Protein AF-A0A7V0P062-F1 (afdb_monomer_lite)

Radius of gyration: 13.39 Å; chains: 1; bounding box: 27×16×40 Å

Secondary structure (DSSP, 8-state):
-HHHHHHHHHHHHHHHHHHHH-HHHHHHHH-GGGTS-HHHHHHHHHHHHHHHHHHHHHHHTT-

pLDDT: mean 85.43, std 7.65, range [50.78, 93.75]

Sequence (63 aa):
MFIILVIIGMVALLGGIIISFRPDILDKYLNLSAYLSETEMTYIGYVMGIIGLILVLISKSRF

Foldseek 3Di:
DLVVLLVQLVVLQVQLVCQQVCVVVVCVVPVCVVPDDSVVSNVSSPVSNVSSVVSNVVSPVVD

Structure (mmCIF, N/CA/C/O backbone):
data_AF-A0A7V0P062-F1
#
_entry.id   AF-A0A7V0P062-F1
#
loop_
_atom_site.group_PDB
_atom_site.id
_atom_site.type_symbol
_atom_site.label_atom_id
_atom_site.label_alt_id
_atom_site.label_comp_id
_atom_site.label_asym_id
_atom_site.label_entity_id
_atom_site.label_seq_id
_atom_site.pdbx_PDB_ins_code
_atom_site.Cartn_x
_atom_site.Cartn_y
_atom_site.Cartn_z
_atom_site.occupancy
_atom_site.B_iso_or_equiv
_atom_site.auth_seq_id
_atom_site.auth_c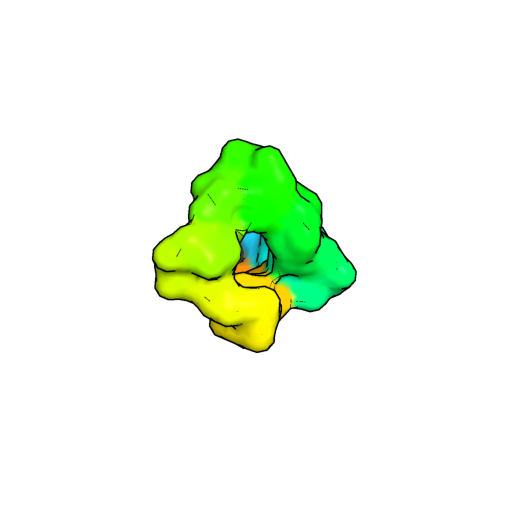omp_id
_atom_site.auth_asym_id
_atom_site.auth_atom_id
_atom_site.pdbx_PDB_model_num
ATOM 1 N N . MET A 1 1 ? -15.312 8.846 13.903 1.00 66.69 1 MET A N 1
ATOM 2 C CA . MET A 1 1 ? -13.833 8.935 13.846 1.00 66.69 1 MET A CA 1
ATOM 3 C C . MET A 1 1 ? -13.178 7.576 13.586 1.00 66.69 1 MET A C 1
ATOM 5 O O . MET A 1 1 ? -12.451 7.461 12.614 1.00 66.69 1 MET A O 1
ATOM 9 N N . PHE A 1 2 ? -13.494 6.535 14.366 1.00 76.19 2 PHE A N 1
ATOM 10 C CA . PHE A 1 2 ? -12.962 5.171 14.184 1.00 76.19 2 PHE A CA 1
ATOM 11 C C . PHE A 1 2 ? -13.227 4.562 12.789 1.00 76.19 2 PHE A C 1
ATOM 13 O O . PHE A 1 2 ? -12.295 4.113 12.133 1.00 76.19 2 PHE A O 1
ATOM 20 N N . ILE A 1 3 ? -14.463 4.646 12.282 1.00 82.50 3 ILE A N 1
ATOM 21 C CA . ILE A 1 3 ? -14.836 4.111 10.955 1.00 82.50 3 ILE A CA 1
ATOM 22 C C . ILE A 1 3 ? -14.046 4.783 9.820 1.00 82.50 3 ILE A C 1
ATOM 24 O O . ILE A 1 3 ? -13.633 4.121 8.875 1.00 82.50 3 ILE A O 1
ATOM 28 N N . ILE A 1 4 ? -13.780 6.087 9.934 1.00 86.19 4 ILE A N 1
ATOM 29 C CA . ILE A 1 4 ? -13.012 6.840 8.931 1.00 86.19 4 ILE A CA 1
ATOM 30 C C . ILE A 1 4 ? -11.564 6.333 8.884 1.00 86.19 4 ILE A C 1
ATOM 32 O O . ILE A 1 4 ? -11.037 6.124 7.797 1.00 86.19 4 ILE A O 1
ATOM 36 N N . LEU A 1 5 ? -10.944 6.056 10.040 1.00 85.62 5 LEU A N 1
ATOM 37 C CA . LEU A 1 5 ? -9.605 5.454 10.093 1.00 85.62 5 LEU A CA 1
ATOM 38 C C . LEU A 1 5 ? -9.565 4.061 9.458 1.00 85.62 5 LEU A C 1
ATOM 40 O O . LEU A 1 5 ? -8.611 3.751 8.752 1.00 85.62 5 LEU A O 1
ATOM 44 N N . VAL A 1 6 ? -10.594 3.239 9.683 1.00 87.94 6 VAL A N 1
ATOM 45 C CA . VAL A 1 6 ? -10.696 1.908 9.063 1.00 87.94 6 VAL A CA 1
ATOM 46 C C . VAL A 1 6 ? -10.776 2.029 7.543 1.00 87.94 6 VAL A C 1
ATOM 48 O O . VAL A 1 6 ? -10.059 1.319 6.844 1.00 87.94 6 VAL A O 1
ATOM 51 N N . ILE A 1 7 ? -11.611 2.938 7.030 1.00 90.75 7 ILE A N 1
ATOM 52 C CA . ILE A 1 7 ? -11.770 3.157 5.586 1.00 90.75 7 ILE A CA 1
ATOM 53 C C . ILE A 1 7 ? -10.457 3.654 4.975 1.00 90.75 7 ILE A C 1
ATOM 55 O O . ILE A 1 7 ? -9.989 3.077 3.999 1.00 90.75 7 ILE A O 1
ATOM 59 N N . ILE A 1 8 ? -9.829 4.674 5.567 1.00 90.44 8 ILE A N 1
ATOM 60 C CA . ILE A 1 8 ? -8.554 5.214 5.073 1.00 90.44 8 ILE A CA 1
ATOM 61 C C . ILE A 1 8 ? -7.459 4.142 5.120 1.00 90.44 8 ILE A C 1
ATOM 63 O O . ILE A 1 8 ? -6.735 3.966 4.143 1.00 90.44 8 ILE A O 1
ATOM 67 N N . GLY A 1 9 ? -7.367 3.390 6.220 1.00 90.38 9 GLY A N 1
ATOM 68 C CA . GLY A 1 9 ? -6.404 2.302 6.369 1.00 90.38 9 GLY A CA 1
ATOM 69 C C . GLY A 1 9 ? -6.607 1.192 5.338 1.00 90.38 9 GLY A C 1
ATOM 70 O O . GLY A 1 9 ? -5.640 0.743 4.733 1.00 90.38 9 GLY A O 1
ATOM 71 N N . MET A 1 10 ? -7.857 0.804 5.068 1.00 92.38 10 MET A N 1
ATOM 72 C CA . MET A 1 10 ? -8.203 -0.171 4.025 1.00 92.38 10 MET A CA 1
ATOM 73 C C . MET A 1 10 ? -7.826 0.319 2.625 1.00 92.38 10 MET A C 1
ATOM 75 O O . MET A 1 10 ? -7.235 -0.440 1.862 1.00 92.38 10 MET A O 1
ATOM 79 N N . VAL A 1 11 ? -8.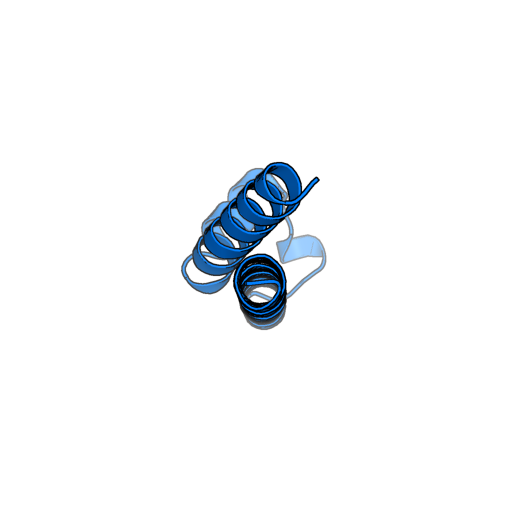132 1.576 2.283 1.00 93.25 11 VAL A N 1
ATOM 80 C CA . VAL A 1 11 ? -7.778 2.142 0.970 1.00 93.25 11 VAL A CA 1
ATOM 81 C C . VAL A 1 11 ? -6.261 2.210 0.801 1.00 93.25 11 VAL A C 1
ATOM 83 O O . VAL A 1 11 ? -5.754 1.791 -0.236 1.00 93.25 11 VAL A O 1
ATOM 86 N N . ALA A 1 12 ? -5.531 2.671 1.819 1.00 91.56 12 ALA A N 1
ATOM 87 C CA . ALA A 1 12 ? -4.069 2.713 1.793 1.00 91.56 12 ALA A CA 1
ATOM 88 C C . ALA A 1 12 ? -3.450 1.309 1.693 1.00 91.56 12 ALA A C 1
ATOM 90 O O . ALA A 1 12 ? -2.493 1.112 0.949 1.00 91.56 12 ALA A O 1
ATOM 91 N N . LEU A 1 13 ? -4.025 0.322 2.388 1.00 91.69 13 LEU A N 1
ATOM 92 C CA . LEU A 1 13 ? -3.562 -1.064 2.355 1.00 91.69 13 LEU A CA 1
ATOM 93 C C . LEU A 1 13 ? -3.774 -1.699 0.977 1.00 91.69 13 LEU A C 1
ATOM 95 O O . LEU A 1 13 ? -2.838 -2.251 0.405 1.00 91.69 13 LEU A O 1
ATOM 99 N N . LEU A 1 14 ? -4.982 -1.584 0.421 1.00 91.75 14 LEU A N 1
ATOM 100 C CA . LEU A 1 14 ? -5.300 -2.112 -0.906 1.00 91.75 14 LEU A CA 1
ATOM 101 C C . LEU A 1 14 ? -4.505 -1.395 -2.000 1.00 91.75 14 LEU A C 1
ATOM 103 O O . LEU A 1 14 ? -3.952 -2.053 -2.877 1.00 91.75 14 LEU A O 1
ATOM 107 N N . GLY A 1 15 ? -4.397 -0.067 -1.918 1.00 89.62 15 GLY A N 1
ATOM 108 C CA . GLY A 1 15 ? -3.577 0.726 -2.829 1.00 89.62 15 GLY A CA 1
ATOM 109 C C . GLY A 1 15 ? -2.109 0.312 -2.774 1.00 89.62 15 GLY A C 1
ATOM 110 O O . GLY A 1 15 ? -1.521 0.027 -3.812 1.00 89.62 15 GLY A O 1
ATOM 111 N N . GLY A 1 16 ? -1.540 0.187 -1.572 1.00 89.94 16 GLY A N 1
ATOM 112 C CA . GLY A 1 16 ? -0.159 -0.252 -1.374 1.00 89.94 16 GLY A CA 1
ATOM 113 C C . GLY A 1 16 ? 0.123 -1.644 -1.942 1.00 89.94 16 GLY A C 1
ATOM 114 O O . GLY A 1 16 ? 1.133 -1.827 -2.616 1.00 89.94 16 GLY A O 1
ATOM 115 N N . ILE A 1 17 ? -0.798 -2.598 -1.753 1.00 89.81 17 ILE A N 1
ATOM 116 C CA . ILE A 1 17 ? -0.709 -3.944 -2.345 1.00 89.81 17 ILE A CA 1
ATOM 117 C C . ILE A 1 17 ? -0.738 -3.868 -3.876 1.00 89.81 17 ILE A C 1
ATOM 119 O O . ILE A 1 17 ? 0.079 -4.489 -4.546 1.00 89.81 17 ILE A O 1
ATOM 123 N N . ILE A 1 18 ? -1.659 -3.102 -4.461 1.00 88.38 18 ILE A N 1
ATOM 124 C CA . ILE A 1 18 ? -1.742 -2.984 -5.924 1.00 88.38 18 ILE A CA 1
ATOM 125 C C . ILE A 1 18 ? -0.444 -2.391 -6.488 1.00 88.38 18 ILE A C 1
A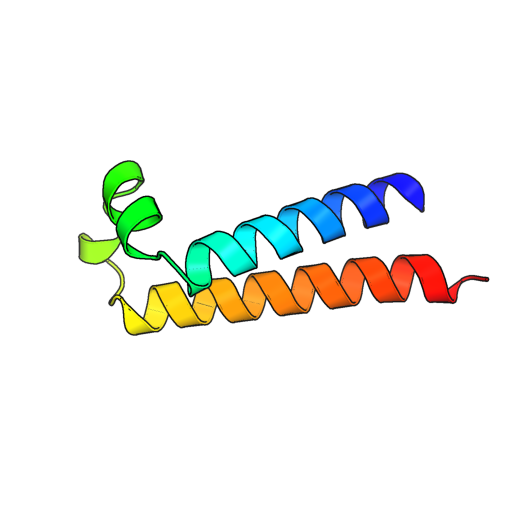TOM 127 O O . ILE A 1 18 ? 0.092 -2.920 -7.459 1.00 88.38 18 ILE A O 1
ATOM 131 N N . ILE A 1 19 ? 0.084 -1.343 -5.848 1.00 86.56 19 ILE A N 1
ATOM 132 C CA . ILE A 1 19 ? 1.337 -0.695 -6.250 1.00 86.56 19 ILE A CA 1
ATOM 133 C C . ILE A 1 19 ? 2.526 -1.659 -6.127 1.00 86.56 19 ILE A C 1
ATOM 135 O O . ILE A 1 19 ? 3.369 -1.687 -7.017 1.00 86.56 19 ILE A O 1
ATOM 139 N N . SER A 1 20 ? 2.603 -2.455 -5.055 1.00 86.31 20 SER A N 1
ATOM 140 C CA . SER A 1 20 ? 3.744 -3.349 -4.826 1.00 86.31 20 SER A CA 1
ATOM 141 C C . SER A 1 20 ? 3.757 -4.573 -5.741 1.00 86.31 20 SER A C 1
ATOM 143 O O . SER A 1 20 ? 4.828 -5.035 -6.116 1.00 86.31 20 SER A O 1
ATOM 145 N N . PHE A 1 21 ? 2.592 -5.108 -6.114 1.00 84.69 21 PHE A N 1
ATOM 146 C CA . PHE A 1 21 ? 2.514 -6.278 -6.996 1.00 84.69 21 PHE A CA 1
ATOM 147 C C . PHE A 1 21 ? 2.486 -5.921 -8.483 1.00 84.69 21 PHE A C 1
ATOM 149 O O . PHE A 1 21 ? 2.796 -6.779 -9.310 1.00 84.69 21 PHE A O 1
ATOM 156 N N . ARG A 1 22 ? 2.041 -4.708 -8.834 1.00 85.94 22 ARG A N 1
ATOM 157 C CA . ARG A 1 22 ? 1.872 -4.257 -10.223 1.00 85.94 22 ARG A CA 1
ATOM 158 C C . ARG A 1 22 ? 2.271 -2.785 -10.392 1.00 85.94 22 ARG A C 1
ATOM 160 O O . ARG A 1 22 ? 1.417 -1.958 -10.737 1.00 85.94 22 ARG A O 1
ATOM 167 N N . PRO A 1 23 ? 3.552 -2.443 -10.178 1.00 81.00 23 PRO A N 1
ATOM 168 C CA . PRO A 1 23 ? 4.054 -1.084 -10.393 1.00 81.00 23 PRO A CA 1
ATOM 169 C C . PRO A 1 23 ? 3.858 -0.618 -11.848 1.00 81.00 23 PRO A C 1
ATOM 171 O O . PRO A 1 23 ? 3.563 0.551 -12.087 1.00 81.00 23 PRO A O 1
ATOM 174 N N . ASP A 1 24 ? 3.892 -1.546 -12.807 1.00 82.44 24 ASP A N 1
ATOM 175 C CA . ASP A 1 24 ? 3.601 -1.368 -14.236 1.00 82.44 24 ASP A CA 1
ATOM 176 C C . ASP A 1 24 ? 2.213 -0.766 -14.520 1.00 82.44 24 ASP A C 1
ATOM 178 O O . ASP A 1 24 ? 2.035 -0.031 -15.495 1.00 82.44 24 ASP A O 1
ATOM 182 N N . ILE A 1 25 ? 1.217 -1.019 -13.662 1.00 81.44 25 ILE A N 1
ATOM 183 C CA . ILE A 1 25 ? -0.099 -0.383 -13.788 1.00 81.44 25 ILE A CA 1
ATOM 184 C C . ILE A 1 25 ? 0.011 1.104 -13.446 1.00 81.44 25 ILE A C 1
ATOM 186 O O . ILE A 1 25 ? -0.496 1.935 -14.197 1.00 81.44 25 ILE A O 1
ATOM 190 N N . LEU A 1 26 ? 0.682 1.454 -12.345 1.00 75.00 26 LEU A N 1
ATOM 191 C CA . LEU A 1 26 ? 0.878 2.857 -11.980 1.00 75.00 26 LEU A CA 1
ATOM 192 C C . LEU A 1 26 ? 1.701 3.592 -13.022 1.00 75.00 26 LEU A C 1
ATOM 194 O O . LEU A 1 26 ? 1.359 4.717 -13.375 1.00 75.00 26 LEU A O 1
ATOM 198 N N . ASP A 1 27 ? 2.734 2.944 -13.543 1.00 81.12 27 ASP A N 1
ATOM 199 C CA . ASP A 1 27 ? 3.551 3.524 -14.591 1.00 81.12 27 ASP A CA 1
ATOM 200 C C . ASP A 1 27 ? 2.726 3.831 -15.850 1.00 81.12 27 ASP A C 1
ATOM 202 O O . ASP A 1 27 ? 2.770 4.937 -16.380 1.00 81.12 27 ASP A O 1
ATOM 206 N N . LYS A 1 28 ? 1.836 2.919 -16.256 1.00 81.81 28 LYS A N 1
ATOM 207 C CA . LYS A 1 28 ? 0.937 3.142 -17.397 1.00 81.81 28 LYS A CA 1
ATOM 208 C C . LYS A 1 28 ? -0.014 4.335 -17.218 1.00 81.81 28 LYS A C 1
ATOM 210 O O . LYS A 1 28 ? -0.383 4.962 -18.210 1.00 81.81 28 LYS A O 1
ATOM 215 N N . TYR A 1 29 ? -0.453 4.625 -15.992 1.00 82.31 29 TYR A N 1
ATOM 216 C CA . TYR A 1 29 ? -1.424 5.696 -15.720 1.00 82.31 29 TYR A CA 1
ATOM 217 C C . TYR A 1 29 ? -0.789 7.033 -15.325 1.00 82.31 29 TYR A C 1
ATOM 219 O O . TYR A 1 29 ? -1.398 8.077 -15.548 1.00 82.31 29 TYR A O 1
ATOM 227 N N . LEU A 1 30 ? 0.400 7.008 -14.726 1.00 80.69 30 LEU A N 1
ATOM 228 C CA . LEU A 1 30 ? 1.049 8.180 -14.133 1.00 80.69 30 LEU A CA 1
ATOM 229 C C . LEU A 1 30 ? 2.429 8.472 -14.740 1.00 80.69 30 LEU A C 1
ATOM 231 O O . LEU A 1 30 ? 3.022 9.492 -14.402 1.00 80.69 30 LEU A O 1
ATOM 235 N N . ASN A 1 31 ? 2.919 7.614 -15.641 1.00 83.44 31 ASN A N 1
ATOM 236 C CA . ASN A 1 31 ? 4.216 7.722 -16.316 1.00 83.44 31 ASN A CA 1
ATOM 237 C C . ASN A 1 31 ? 5.383 7.910 -15.327 1.00 83.44 31 ASN A C 1
ATOM 239 O O . ASN A 1 31 ? 6.244 8.778 -15.491 1.00 83.44 31 ASN A O 1
ATOM 243 N N . LEU A 1 32 ? 5.357 7.130 -14.243 1.00 78.38 32 LEU A N 1
ATOM 244 C CA . LEU A 1 32 ? 6.278 7.236 -13.109 1.00 78.38 32 LEU A CA 1
ATOM 245 C C . LEU A 1 32 ? 7.688 6.734 -13.432 1.00 78.38 32 LEU A C 1
ATOM 247 O O . LEU A 1 32 ? 8.627 7.166 -12.774 1.00 78.38 32 LEU A O 1
ATOM 251 N N . SER A 1 33 ? 7.861 5.907 -14.460 1.00 79.38 33 SER A N 1
ATOM 252 C CA . SER A 1 33 ? 9.151 5.418 -14.964 1.00 79.38 33 SER A CA 1
ATOM 253 C C . SER A 1 33 ? 10.076 6.532 -15.448 1.00 79.38 33 SER A C 1
ATOM 255 O O . SER A 1 33 ? 11.290 6.346 -15.498 1.00 79.38 33 SER A O 1
ATOM 257 N N . ALA A 1 34 ? 9.530 7.715 -15.748 1.00 80.19 34 ALA A N 1
ATOM 258 C CA . ALA A 1 34 ? 10.321 8.908 -16.036 1.00 80.19 34 ALA A CA 1
ATOM 259 C C . ALA A 1 34 ? 11.039 9.476 -14.793 1.00 80.19 34 ALA A C 1
ATOM 261 O O . ALA A 1 34 ? 11.974 10.262 -14.938 1.00 80.19 34 ALA A O 1
ATOM 262 N N . TYR A 1 35 ? 10.605 9.098 -13.586 1.00 81.62 35 TYR A N 1
ATOM 263 C CA . TYR A 1 35 ? 11.064 9.679 -12.320 1.00 81.62 35 TYR A CA 1
ATOM 264 C C . TYR A 1 35 ? 11.516 8.647 -11.283 1.00 81.62 35 TYR A C 1
ATOM 266 O O . TYR A 1 35 ? 12.312 8.985 -10.411 1.00 81.62 35 TYR A O 1
ATOM 274 N N . LEU A 1 36 ? 11.004 7.418 -11.347 1.00 83.94 36 LEU A N 1
ATOM 275 C CA . LEU A 1 36 ? 11.230 6.360 -10.370 1.00 83.94 36 LEU A CA 1
ATOM 276 C C . LEU A 1 36 ? 11.473 5.031 -11.081 1.00 83.94 36 LEU A C 1
ATOM 278 O O . LEU A 1 36 ? 10.798 4.685 -12.050 1.00 83.94 36 LEU A O 1
ATOM 282 N N . SER A 1 37 ? 12.408 4.253 -10.552 1.00 87.62 37 SER A N 1
ATOM 283 C CA . SER A 1 37 ? 12.611 2.869 -10.968 1.00 87.62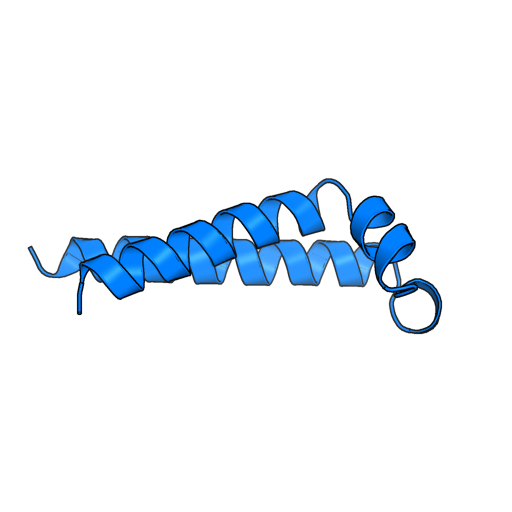 37 SER A CA 1
ATOM 284 C C . SER A 1 37 ? 11.479 1.958 -10.477 1.00 87.62 37 SER A C 1
ATOM 286 O O . SER A 1 37 ? 10.791 2.237 -9.492 1.00 87.62 37 SER A O 1
ATOM 288 N N . GLU A 1 38 ? 11.307 0.815 -11.140 1.00 83.62 38 GLU A N 1
ATOM 289 C CA . GLU A 1 38 ? 10.316 -0.203 -10.764 1.00 83.62 38 GLU 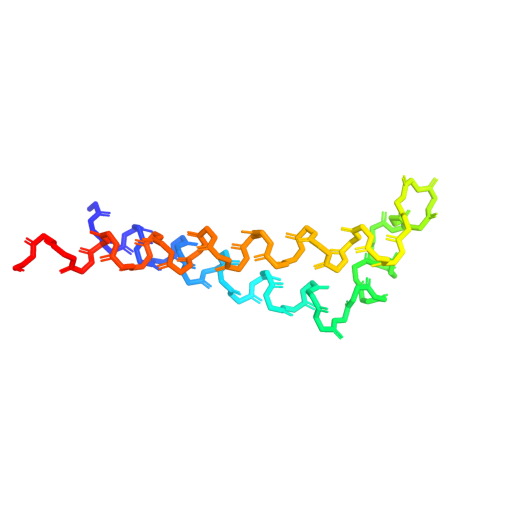A CA 1
ATOM 290 C C . GLU A 1 38 ? 10.501 -0.700 -9.320 1.00 83.62 38 GLU A C 1
ATOM 292 O O . GLU A 1 38 ? 9.532 -0.875 -8.575 1.00 83.62 38 GLU A O 1
ATOM 297 N N . THR A 1 39 ? 11.757 -0.834 -8.883 1.00 87.12 39 THR A N 1
ATOM 298 C CA . THR A 1 39 ? 12.119 -1.198 -7.508 1.00 87.12 39 THR A CA 1
ATOM 299 C C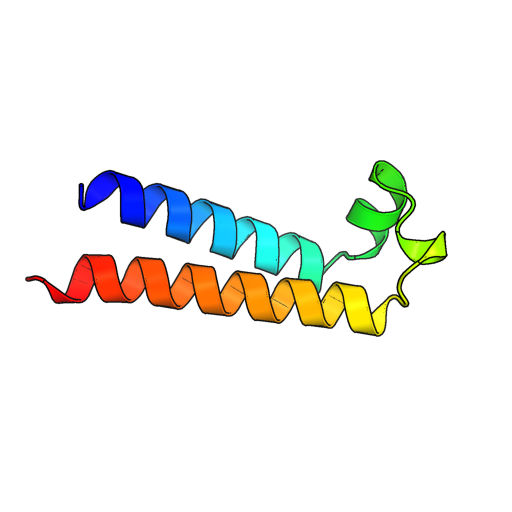 . THR A 1 39 ? 11.660 -0.144 -6.498 1.00 87.12 39 THR A C 1
ATOM 301 O O . THR A 1 39 ? 11.129 -0.490 -5.443 1.00 87.12 39 THR A O 1
ATOM 304 N N . GLU A 1 40 ? 11.823 1.144 -6.812 1.00 88.06 40 GLU A N 1
ATOM 305 C CA . GLU A 1 40 ? 11.383 2.242 -5.943 1.00 88.06 40 GLU A CA 1
ATOM 306 C C . GLU A 1 40 ? 9.858 2.318 -5.864 1.00 88.06 40 GLU A C 1
ATOM 308 O O . GLU A 1 40 ? 9.308 2.468 -4.773 1.00 88.06 40 GLU A O 1
ATOM 313 N N . MET A 1 41 ? 9.160 2.139 -6.989 1.00 87.44 41 MET A N 1
ATOM 314 C CA . MET A 1 41 ? 7.695 2.078 -7.009 1.00 87.44 41 MET A CA 1
ATOM 315 C C . MET A 1 41 ? 7.168 0.912 -6.167 1.00 87.44 41 MET A C 1
ATOM 317 O O . MET A 1 41 ? 6.273 1.094 -5.339 1.00 87.44 41 MET A O 1
ATOM 321 N N . THR A 1 42 ? 7.782 -0.263 -6.310 1.00 89.00 42 THR A N 1
ATOM 322 C CA . THR A 1 42 ? 7.457 -1.448 -5.508 1.00 89.00 42 THR A CA 1
ATOM 323 C C . THR A 1 42 ? 7.656 -1.178 -4.015 1.00 89.00 42 THR A C 1
ATOM 325 O O . THR A 1 42 ? 6.795 -1.503 -3.192 1.00 89.00 42 THR A O 1
ATOM 328 N N . TYR A 1 43 ? 8.766 -0.527 -3.657 1.00 90.50 43 TYR A N 1
ATOM 329 C CA . TYR A 1 43 ? 9.071 -0.152 -2.279 1.00 90.50 43 TYR A CA 1
ATOM 330 C C . TYR A 1 43 ? 8.047 0.838 -1.702 1.00 90.50 43 TYR A C 1
ATOM 332 O O . TYR A 1 43 ? 7.563 0.641 -0.586 1.00 90.50 43 TYR A O 1
ATOM 340 N N . ILE A 1 44 ? 7.647 1.854 -2.471 1.00 88.62 44 ILE A N 1
ATOM 341 C CA . ILE A 1 44 ? 6.595 2.806 -2.077 1.00 88.62 44 ILE A CA 1
ATOM 342 C C . ILE A 1 44 ? 5.271 2.076 -1.817 1.00 88.62 44 ILE A C 1
ATOM 344 O O . ILE A 1 44 ? 4.604 2.358 -0.819 1.00 88.62 44 ILE A O 1
ATOM 348 N N . GLY A 1 45 ? 4.917 1.104 -2.665 1.00 90.38 45 GLY A N 1
ATOM 349 C CA . GLY A 1 45 ? 3.743 0.255 -2.465 1.00 90.38 45 GLY A CA 1
ATOM 350 C C . GLY A 1 45 ? 3.783 -0.502 -1.136 1.00 90.38 45 GLY A C 1
ATOM 351 O O . GLY A 1 45 ? 2.820 -0.456 -0.367 1.00 90.38 45 GLY A O 1
ATOM 352 N N . TYR A 1 46 ? 4.922 -1.119 -0.802 1.00 91.56 46 TYR A N 1
ATOM 353 C CA . TYR A 1 46 ? 5.103 -1.788 0.490 1.00 91.56 46 TYR A CA 1
ATOM 354 C C . TYR A 1 46 ? 4.952 -0.834 1.676 1.00 91.56 46 TYR A C 1
ATOM 356 O O . TYR A 1 46 ? 4.239 -1.154 2.630 1.00 91.56 46 TYR A O 1
ATOM 364 N N . VAL A 1 47 ? 5.577 0.345 1.614 1.00 93.12 47 VAL A N 1
ATOM 365 C CA . VAL A 1 47 ? 5.480 1.352 2.680 1.00 93.12 47 VAL A CA 1
ATOM 366 C C . VAL A 1 47 ? 4.030 1.811 2.862 1.00 93.12 47 VAL A C 1
ATOM 368 O O . VAL A 1 47 ? 3.535 1.822 3.991 1.00 93.12 47 VAL A O 1
ATOM 371 N N . MET A 1 48 ? 3.311 2.108 1.773 1.00 92.50 48 MET A N 1
ATOM 372 C CA . MET A 1 48 ? 1.880 2.434 1.831 1.00 92.50 48 MET A CA 1
ATOM 373 C C . MET A 1 48 ? 1.046 1.299 2.434 1.00 92.50 48 MET A C 1
ATOM 375 O O . MET A 1 48 ? 0.193 1.552 3.287 1.00 92.50 48 MET A O 1
ATOM 379 N N . GLY A 1 49 ? 1.316 0.053 2.036 1.00 92.56 49 GLY A N 1
ATOM 380 C CA . GLY A 1 49 ? 0.622 -1.126 2.547 1.00 92.56 49 GLY A CA 1
ATOM 381 C C . GLY A 1 49 ? 0.791 -1.291 4.060 1.00 92.56 49 GLY A C 1
ATOM 382 O O . GLY A 1 49 ? -0.188 -1.508 4.778 1.00 92.56 49 GLY A O 1
ATOM 383 N N . ILE A 1 50 ? 2.019 -1.116 4.559 1.00 93.75 50 ILE A N 1
ATOM 384 C CA . ILE A 1 50 ? 2.339 -1.184 5.993 1.00 93.75 50 ILE A CA 1
ATOM 385 C C . ILE A 1 50 ? 1.649 -0.050 6.762 1.00 93.75 50 ILE A C 1
ATOM 387 O O . ILE A 1 50 ? 1.055 -0.303 7.810 1.00 93.75 50 ILE A O 1
ATOM 391 N N . ILE A 1 51 ? 1.667 1.183 6.242 1.00 93.00 51 ILE A N 1
ATOM 392 C CA . ILE A 1 51 ? 0.964 2.320 6.864 1.00 93.00 51 ILE A CA 1
ATOM 393 C C . ILE A 1 51 ? -0.542 2.038 6.949 1.00 93.00 51 ILE A C 1
ATOM 395 O O . ILE A 1 51 ? -1.146 2.233 8.006 1.00 93.00 51 ILE A O 1
ATOM 399 N N . GLY A 1 52 ? -1.142 1.531 5.868 1.00 91.50 52 GLY A N 1
ATOM 400 C CA . GLY A 1 52 ? -2.547 1.126 5.847 1.00 91.50 52 GLY A CA 1
ATOM 401 C C . GLY A 1 52 ? -2.866 0.066 6.903 1.00 91.50 52 GLY A C 1
ATOM 402 O O . GLY A 1 52 ? -3.838 0.207 7.647 1.00 91.50 52 GLY A O 1
ATOM 403 N N . LEU A 1 53 ? -2.002 -0.945 7.045 1.00 92.38 53 LEU A N 1
ATOM 404 C CA . LEU A 1 53 ? -2.146 -1.992 8.058 1.00 92.38 53 LEU A CA 1
ATOM 405 C C . LEU A 1 53 ? -2.104 -1.412 9.476 1.00 92.38 53 LEU A C 1
ATOM 407 O O . LEU A 1 53 ? -2.975 -1.714 10.292 1.00 92.38 53 LEU A O 1
ATOM 411 N N . ILE A 1 54 ? -1.125 -0.549 9.759 1.00 92.00 54 ILE A N 1
ATOM 412 C CA . ILE A 1 54 ? -0.972 0.111 11.061 1.00 92.00 54 ILE A CA 1
ATOM 413 C C . ILE A 1 54 ? -2.219 0.936 11.394 1.00 92.00 54 ILE A C 1
ATOM 415 O O . ILE A 1 54 ? -2.729 0.840 12.509 1.00 92.00 54 ILE A O 1
ATOM 419 N N . LEU A 1 55 ? -2.762 1.691 10.435 1.00 89.69 55 LEU A N 1
ATOM 420 C CA . LEU A 1 55 ? -3.987 2.473 10.631 1.00 89.69 55 LEU A CA 1
ATOM 421 C C . LEU A 1 55 ? -5.191 1.585 10.982 1.00 89.69 55 LEU A C 1
ATOM 423 O O . LEU A 1 55 ? -5.948 1.913 11.900 1.00 89.69 55 LEU A O 1
ATOM 427 N N . VAL A 1 56 ? -5.344 0.438 10.311 1.00 88.69 56 VAL A N 1
ATOM 428 C CA . VAL A 1 56 ? -6.396 -0.540 10.634 1.00 88.69 56 VAL A CA 1
ATOM 429 C C . VAL A 1 56 ? -6.185 -1.137 12.030 1.00 88.69 56 VAL A C 1
ATOM 431 O O . VAL A 1 56 ? -7.148 -1.258 12.789 1.00 88.69 56 VAL A O 1
ATOM 434 N N . LEU A 1 57 ? -4.953 -1.464 12.419 1.00 89.31 57 LEU A N 1
ATOM 435 C CA . LEU A 1 57 ? -4.655 -2.015 13.746 1.00 89.31 57 LEU A CA 1
ATOM 436 C C . LEU A 1 57 ? -4.897 -0.998 14.871 1.00 89.31 57 LEU A C 1
ATOM 438 O O . LEU A 1 57 ? -5.583 -1.324 15.838 1.00 89.31 57 LEU A O 1
ATOM 442 N N . ILE A 1 58 ? -4.417 0.243 14.718 1.00 87.88 58 ILE A N 1
ATOM 443 C CA . ILE A 1 58 ? -4.643 1.346 15.673 1.00 87.88 58 ILE A CA 1
ATOM 444 C C . ILE A 1 58 ? -6.129 1.619 15.834 1.00 87.88 58 ILE A C 1
ATOM 446 O O . ILE A 1 58 ? -6.597 1.901 16.937 1.00 87.88 58 ILE A O 1
ATOM 450 N N . SER A 1 59 ? -6.884 1.531 14.737 1.00 84.06 59 SER A N 1
ATOM 451 C CA . SER A 1 59 ? -8.324 1.674 14.825 1.00 84.06 59 SER A CA 1
ATOM 452 C C . SER A 1 59 ? -8.883 0.627 15.806 1.00 84.06 59 SER A C 1
ATOM 454 O O . SER A 1 59 ? -9.650 0.985 16.699 1.00 84.06 59 SER A O 1
ATOM 456 N N . LYS A 1 60 ? -8.493 -0.649 15.676 1.00 77.81 60 LYS A N 1
ATOM 457 C CA . LYS A 1 60 ? -9.050 -1.754 16.469 1.00 77.81 60 LYS A CA 1
ATOM 458 C C . LYS A 1 60 ? -8.557 -1.790 17.916 1.00 77.81 60 LYS A C 1
ATOM 460 O O . LYS A 1 60 ? -9.289 -2.282 18.762 1.00 77.81 60 LYS A O 1
ATOM 465 N N . SER A 1 61 ? -7.366 -1.269 18.215 1.00 76.62 61 SER A N 1
ATOM 466 C CA . SER A 1 61 ? -6.759 -1.368 19.553 1.00 76.62 61 SER A CA 1
ATOM 467 C C . SER A 1 61 ? -7.381 -0.451 20.617 1.00 76.62 61 SER A C 1
ATOM 469 O O . SER A 1 61 ? -6.911 -0.447 21.751 1.00 76.62 61 SER A O 1
ATOM 471 N N . ARG A 1 62 ? -8.378 0.378 20.271 1.00 61.38 62 ARG A N 1
ATOM 472 C CA . ARG A 1 62 ? -9.135 1.193 21.243 1.00 61.38 62 ARG A CA 1
ATOM 473 C C . ARG A 1 62 ? -10.367 0.476 21.824 1.00 61.38 62 ARG A C 1
ATOM 475 O O . ARG A 1 62 ? -11.213 1.149 22.409 1.00 61.38 62 ARG A O 1
ATOM 482 N N . PHE A 1 63 ? -10.460 -0.843 21.660 1.00 50.78 63 PHE A N 1
ATOM 483 C CA . PHE A 1 63 ? -11.408 -1.711 22.361 1.00 50.78 63 PHE A CA 1
ATOM 484 C C . PHE A 1 63 ? -10.680 -2.591 23.371 1.00 50.78 63 PHE A C 1
ATOM 486 O O . PHE A 1 63 ? -9.619 -3.138 22.996 1.00 50.78 63 PHE A O 1
#